Protein AF-A0A016QL43-F1 (afdb_monomer_lite)

Organism: NCBI:txid1476583

pLDDT: mean 84.39, std 13.97, range [38.41, 97.5]

Secondary structure (DSSP, 8-state):
-----S--TTSPPPEEE--TTSPPEEETT---SEEEE-TTSSEEEEE-SS-EEEEETTS-EEEE-------TT-EEEEEEEEEEEETTEEEEEEEEEEE-TT--SEEEEEEEEEEEETTTTEEEEEEEEE--TT----SSPPP---

Sequence (146 aa):
MRFCWEIGKYDGCQVYLARPSGAVLELKNSNVTKLLWTEDGKYLIGAGENTVRLWNLSGGSRAAVPQPFLETGQQSVSHIRRFWLRDRDLCVAMNSEIFGPNGGYAVEQLMTTTRYALPLLKPLESVTLPVQEGQEAPCHMPRTEL

InterPro domains:
  IPR015943 WD40/YVTN repeat-like-containing domain superfamily [G3DSA:2.130.10.10] (3-104)

Foldseek 3Di:
DDADDDDDDPDADWDWDDDPPDDIHTQPPRRFNDWDADPVRQWIWTDHFFKIKIAGPVNDMDIDGDDDDDDPQKDKDKGFPDWDDDPQKIKTKIKIFIAHNVGDHRPFIKIKIWIAHPPHRHTDDIFIDGDDPPDHGDNDDPPPDD

Radius of gyration: 16.82 Å; chains: 1; bounding box: 40×48×43 Å

Structure (mmCIF, N/CA/C/O backbone):
data_AF-A0A016QL43-F1
#
_entry.id   AF-A0A016QL43-F1
#
loop_
_atom_site.group_PDB
_atom_site.id
_atom_site.type_symbol
_atom_site.label_atom_id
_atom_site.label_alt_id
_atom_site.label_comp_id
_atom_site.label_asym_id
_atom_site.label_entity_id
_atom_site.label_seq_id
_atom_site.pdbx_PDB_ins_code
_atom_site.Cartn_x
_atom_site.Cartn_y
_atom_site.Cartn_z
_atom_site.occupancy
_atom_site.B_iso_or_equiv
_atom_site.auth_seq_id
_atom_site.auth_comp_id
_atom_site.auth_asym_id
_atom_site.auth_atom_id
_atom_site.pdbx_PDB_model_num
ATOM 1 N N . MET A 1 1 ? -14.854 17.763 6.463 1.00 40.28 1 MET A N 1
ATOM 2 C CA . MET A 1 1 ? -13.822 16.856 5.914 1.00 40.28 1 MET A CA 1
ATOM 3 C C . MET A 1 1 ? -13.252 17.513 4.673 1.00 40.28 1 MET A C 1
ATOM 5 O O . MET A 1 1 ? -14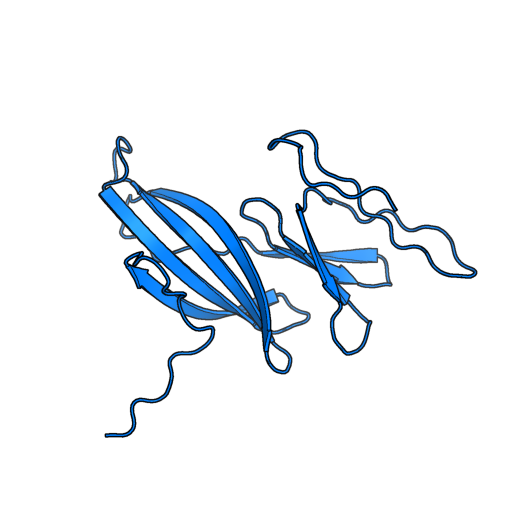.023 17.813 3.773 1.00 40.28 1 MET A O 1
ATOM 9 N N . ARG A 1 2 ? -11.956 17.837 4.667 1.00 38.41 2 ARG A N 1
ATOM 10 C CA . ARG A 1 2 ? -11.260 18.333 3.473 1.00 38.41 2 ARG A CA 1
ATOM 11 C C . ARG A 1 2 ? -10.689 17.114 2.764 1.00 38.41 2 ARG A C 1
ATOM 13 O O . ARG A 1 2 ? -10.079 16.276 3.422 1.00 38.41 2 ARG A O 1
ATOM 20 N N . PHE A 1 3 ? -10.941 16.998 1.473 1.00 44.53 3 PHE A N 1
ATOM 21 C CA . PHE A 1 3 ? -10.509 15.857 0.688 1.00 44.53 3 PHE A CA 1
ATOM 22 C C . PHE A 1 3 ? -9.387 16.272 -0.270 1.00 44.53 3 PHE A C 1
ATOM 24 O O . PHE A 1 3 ? -9.400 17.375 -0.810 1.00 44.53 3 PHE A O 1
ATOM 31 N N . CYS A 1 4 ? -8.392 15.400 -0.403 1.00 58.19 4 CYS A N 1
ATOM 32 C CA . CYS A 1 4 ? -7.029 15.725 -0.814 1.00 58.19 4 CYS A CA 1
ATOM 33 C C . CYS A 1 4 ? -6.660 15.170 -2.190 1.00 58.19 4 CYS A C 1
ATOM 35 O O . CYS A 1 4 ? -5.775 14.325 -2.301 1.00 58.19 4 CYS A O 1
ATOM 37 N N . TRP A 1 5 ? -7.355 15.600 -3.237 1.00 50.00 5 TRP A N 1
ATOM 38 C CA . TRP A 1 5 ? -7.147 15.059 -4.586 1.00 50.00 5 TRP A CA 1
ATOM 39 C C . TRP A 1 5 ? -6.216 15.886 -5.492 1.00 50.00 5 TRP A C 1
ATOM 41 O O . TRP A 1 5 ? -6.045 15.506 -6.643 1.00 50.00 5 TRP A O 1
ATOM 51 N N . GLU A 1 6 ? -5.570 16.958 -5.008 1.00 41.97 6 GLU A N 1
ATOM 52 C CA . GLU A 1 6 ? -4.796 17.873 -5.879 1.00 41.97 6 GLU A CA 1
ATOM 53 C C . GLU A 1 6 ? -3.434 18.353 -5.331 1.00 41.97 6 GLU A C 1
ATOM 55 O O . GLU A 1 6 ? -3.062 19.499 -5.569 1.00 41.97 6 GLU A O 1
ATOM 60 N N . ILE A 1 7 ? -2.655 17.550 -4.589 1.00 54.34 7 ILE A N 1
ATOM 61 C CA . ILE A 1 7 ? -1.366 18.065 -4.075 1.00 54.34 7 ILE A CA 1
ATOM 62 C C . ILE A 1 7 ? -0.180 17.121 -4.286 1.00 54.34 7 ILE A C 1
ATOM 64 O O . ILE A 1 7 ? -0.264 15.918 -4.048 1.00 54.34 7 ILE A O 1
ATOM 68 N N . GLY A 1 8 ? 0.913 17.689 -4.815 1.00 49.91 8 GLY A N 1
ATOM 69 C CA . GLY A 1 8 ? 2.143 16.992 -5.186 1.00 49.91 8 GLY A CA 1
ATOM 70 C C . GLY A 1 8 ? 2.993 16.560 -3.986 1.00 49.91 8 GLY A C 1
ATOM 71 O O . GLY A 1 8 ? 2.780 16.995 -2.860 1.00 49.91 8 GLY A O 1
ATOM 72 N N . LYS A 1 9 ? 4.001 15.723 -4.269 1.00 49.59 9 LYS A N 1
ATOM 73 C CA . LYS A 1 9 ? 4.911 14.967 -3.374 1.00 49.59 9 LYS A CA 1
ATOM 74 C C . LYS A 1 9 ? 5.319 15.598 -2.021 1.00 49.59 9 LYS A C 1
ATOM 76 O O . LYS A 1 9 ? 5.647 14.839 -1.108 1.00 49.59 9 LYS A O 1
ATOM 81 N N . TYR A 1 10 ? 5.319 16.927 -1.879 1.00 48.38 10 TYR A N 1
ATOM 82 C CA . TYR A 1 10 ? 5.791 17.657 -0.691 1.00 48.38 10 TYR A CA 1
ATOM 83 C C . TYR A 1 10 ? 4.700 18.359 0.135 1.00 48.38 10 TYR A C 1
ATOM 85 O O . TYR A 1 10 ? 4.997 18.784 1.247 1.00 48.38 10 TYR A O 1
ATOM 93 N N . ASP A 1 11 ? 3.451 18.392 -0.332 1.00 53.28 11 ASP A N 1
ATOM 94 C CA . ASP A 1 11 ? 2.300 18.884 0.432 1.00 53.28 11 ASP A CA 1
ATOM 95 C C . ASP A 1 11 ? 1.424 17.692 0.837 1.00 53.28 11 ASP A C 1
ATOM 97 O O . ASP A 1 11 ? 0.424 17.347 0.208 1.00 53.28 11 ASP A O 1
ATOM 101 N N . GLY A 1 12 ? 1.859 16.987 1.880 1.00 56.03 12 GLY A N 1
ATOM 102 C CA . GLY A 1 12 ? 1.130 15.839 2.409 1.00 56.03 12 GLY A CA 1
ATOM 103 C C . GLY A 1 12 ? -0.142 16.266 3.140 1.00 56.03 12 GLY A C 1
ATOM 104 O O . GLY A 1 12 ? -0.150 17.239 3.893 1.00 56.03 12 GLY A O 1
ATOM 105 N N . CYS A 1 13 ? -1.220 15.504 2.976 1.00 65.75 13 CYS A N 1
ATOM 106 C CA . CYS A 1 13 ? -2.429 15.744 3.748 1.00 65.75 13 CYS A CA 1
ATOM 107 C C . CYS A 1 13 ? -2.320 15.224 5.168 1.00 65.75 13 CYS A C 1
ATOM 109 O O . CYS A 1 13 ? -2.260 14.027 5.395 1.00 65.75 13 CYS A O 1
ATOM 111 N 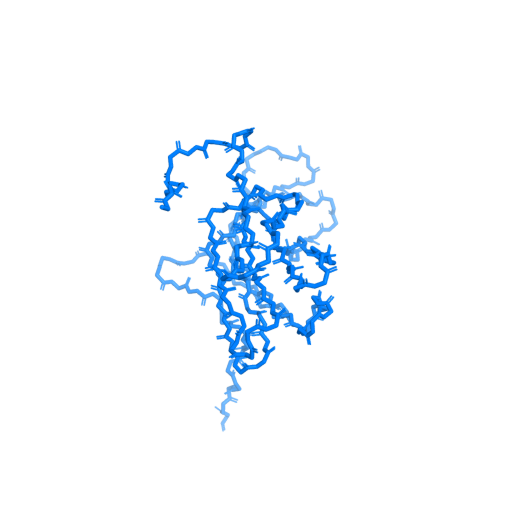N . GLN A 1 14 ? -2.373 16.118 6.148 1.00 76.12 14 GLN A N 1
ATOM 112 C CA . GLN A 1 14 ? -2.353 15.699 7.539 1.00 76.12 14 GLN A CA 1
ATOM 113 C C . GLN A 1 14 ? -3.625 14.912 7.888 1.00 76.12 14 GLN A C 1
ATOM 115 O O . GLN A 1 14 ? -4.746 15.399 7.722 1.00 76.12 14 GLN A O 1
ATOM 120 N N . VAL A 1 15 ? -3.451 13.691 8.398 1.00 81.12 15 VAL A N 1
ATOM 121 C CA . VAL A 1 15 ? -4.567 12.834 8.814 1.00 81.12 15 VAL A CA 1
ATOM 122 C C . VAL A 1 15 ? -4.729 12.925 10.323 1.00 81.12 15 VAL A C 1
ATOM 124 O O . VAL A 1 15 ? -3.768 12.808 11.085 1.00 81.12 15 VAL A O 1
ATOM 127 N N . TYR A 1 16 ? -5.975 13.100 10.749 1.00 84.50 16 TYR A N 1
ATOM 128 C CA . TYR A 1 16 ? -6.357 13.146 12.150 1.00 84.50 16 TYR A CA 1
ATOM 129 C C . TYR A 1 16 ? -7.423 12.095 12.439 1.00 84.50 16 TYR A C 1
ATOM 131 O O . TYR A 1 16 ? -8.375 11.929 11.677 1.00 84.50 16 TYR A O 1
ATOM 139 N N . LEU A 1 17 ? -7.284 11.415 13.572 1.00 83.56 17 LEU A N 1
ATOM 140 C CA . LEU A 1 17 ? -8.293 10.520 14.109 1.00 83.56 17 LEU A CA 1
ATOM 141 C C . LEU A 1 17 ? -9.151 11.286 15.120 1.00 83.56 17 LEU A C 1
ATOM 143 O O . LEU A 1 17 ? -8.696 11.604 16.219 1.00 83.56 17 LEU A O 1
ATOM 147 N N . ALA A 1 18 ? -10.400 11.564 14.751 1.00 83.81 18 ALA A N 1
ATOM 148 C CA . ALA A 1 18 ? -11.384 12.169 15.642 1.00 83.81 18 ALA A CA 1
ATOM 149 C C . ALA A 1 18 ? -12.184 11.086 16.379 1.00 83.81 18 ALA A C 1
ATOM 151 O O . ALA A 1 18 ? -12.630 10.111 15.773 1.00 83.81 18 ALA A O 1
ATOM 152 N N . ARG A 1 19 ? -12.392 11.269 17.687 1.00 79.19 19 ARG A N 1
ATOM 153 C CA . ARG A 1 19 ? -13.276 10.430 18.508 1.00 79.19 19 ARG A CA 1
ATOM 154 C C . ARG A 1 19 ? -14.429 11.276 19.038 1.00 79.19 19 ARG A C 1
ATOM 156 O O . ARG A 1 19 ? -14.158 12.403 19.441 1.00 79.19 19 ARG A O 1
ATOM 163 N N . PRO A 1 20 ? -15.666 10.748 19.120 1.00 79.62 20 PRO A N 1
ATOM 164 C CA . PRO A 1 20 ? -16.834 11.523 19.551 1.00 79.62 20 PRO A CA 1
ATOM 165 C C . PRO A 1 20 ? -16.666 12.273 20.885 1.00 79.62 20 PRO A C 1
ATOM 167 O O . PRO A 1 20 ? -17.228 13.347 21.051 1.00 79.62 20 PRO A O 1
ATOM 170 N N . SER A 1 21 ? -15.882 11.728 21.819 1.00 78.81 21 SER A N 1
ATOM 171 C CA . SER A 1 21 ? -15.650 12.288 23.161 1.00 78.81 21 SER A CA 1
ATOM 172 C C . SER A 1 21 ? -14.166 12.378 23.547 1.00 78.81 21 SER A C 1
ATOM 174 O O . SER A 1 21 ? -13.837 12.567 24.715 1.00 78.81 21 SER A O 1
ATOM 176 N N . GLY A 1 22 ? -13.255 12.195 22.586 1.00 76.81 22 GLY A N 1
ATOM 177 C CA . GLY A 1 22 ? -11.817 12.114 22.842 1.00 76.81 22 GLY A CA 1
ATOM 178 C C . GLY A 1 22 ? -11.024 13.229 22.174 1.00 76.81 22 GLY A C 1
ATOM 179 O O . GLY A 1 22 ? -11.524 13.941 21.307 1.00 76.81 22 GLY A O 1
ATOM 180 N N . ALA A 1 23 ? -9.750 13.337 22.548 1.00 80.44 23 ALA A N 1
ATOM 181 C CA . ALA A 1 23 ? -8.812 14.202 21.847 1.00 80.44 23 ALA A CA 1
ATOM 182 C C . ALA A 1 23 ? -8.673 13.776 20.377 1.00 80.44 23 ALA A C 1
ATOM 184 O O . ALA A 1 23 ? -8.655 12.582 20.057 1.00 80.44 23 ALA A O 1
ATOM 185 N N . VAL A 1 24 ? -8.548 14.767 19.494 1.00 83.75 24 VAL A N 1
ATOM 186 C CA . VAL A 1 24 ? -8.167 14.543 18.101 1.00 83.75 24 VAL A CA 1
ATOM 187 C C . VAL A 1 24 ? -6.708 14.106 18.087 1.00 83.75 24 VAL A C 1
ATOM 189 O O . VAL A 1 24 ? -5.831 14.836 18.544 1.00 83.75 24 VAL A O 1
ATOM 192 N N . LEU A 1 25 ? -6.454 12.902 17.583 1.00 83.25 25 LEU A N 1
ATOM 193 C CA . LEU A 1 25 ? -5.107 12.361 17.498 1.00 83.25 25 LEU A CA 1
ATOM 194 C C . LEU A 1 25 ? -4.521 12.649 16.121 1.00 83.25 25 LEU A C 1
ATOM 196 O O . LEU A 1 25 ? -5.061 12.225 15.100 1.00 83.25 25 LEU A O 1
ATOM 200 N N . GLU A 1 26 ? -3.382 13.323 16.102 1.00 82.94 26 GLU A N 1
ATOM 201 C CA . GLU A 1 26 ? -2.590 13.496 14.896 1.00 82.94 26 GLU A CA 1
ATOM 202 C C . GLU A 1 26 ? -1.926 12.170 14.492 1.00 82.94 26 GLU A C 1
ATOM 204 O O . GLU A 1 26 ? -1.164 11.575 15.261 1.00 82.94 26 GLU A O 1
ATOM 209 N N . LEU A 1 27 ? -2.195 11.699 13.273 1.00 84.06 27 LEU A N 1
ATOM 210 C CA . LEU A 1 27 ? -1.522 10.524 12.731 1.00 84.06 27 LEU A CA 1
ATOM 211 C C . LEU A 1 27 ? -0.222 10.955 12.057 1.00 84.06 27 LEU A C 1
ATOM 213 O O . LEU A 1 27 ? -0.238 11.595 11.009 1.00 84.06 27 LEU A O 1
ATOM 217 N N . LYS A 1 28 ? 0.920 10.585 12.641 1.00 81.25 28 LYS A N 1
ATOM 218 C CA . LYS A 1 28 ? 2.244 10.932 12.102 1.00 81.25 28 LYS A CA 1
ATOM 219 C C . LYS A 1 28 ? 2.469 10.343 10.701 1.00 81.25 28 LYS A C 1
ATOM 221 O O . LYS A 1 28 ? 1.980 9.252 10.393 1.00 81.25 28 LYS A O 1
ATOM 226 N N . ASN A 1 29 ? 3.299 11.025 9.904 1.00 76.12 29 ASN A N 1
ATOM 227 C CA . ASN A 1 29 ? 3.725 10.625 8.553 1.00 76.12 29 ASN A CA 1
ATOM 228 C C . ASN A 1 29 ? 2.573 10.475 7.545 1.00 76.12 29 ASN A C 1
ATOM 230 O O . ASN A 1 29 ? 2.580 9.577 6.704 1.00 76.12 29 ASN A O 1
ATOM 234 N N . SER A 1 30 ? 1.577 11.346 7.622 1.00 71.31 30 SER A N 1
ATOM 235 C CA . SER A 1 30 ? 0.303 11.234 6.910 1.00 71.31 30 SER A CA 1
ATOM 236 C C . SER A 1 30 ? 0.337 11.679 5.445 1.00 71.31 30 SER A C 1
ATOM 238 O O . SER A 1 30 ? -0.703 11.959 4.878 1.00 71.31 30 SER A O 1
ATOM 240 N N . ASN A 1 31 ? 1.489 11.663 4.771 1.00 79.88 31 ASN A N 1
ATOM 241 C CA . ASN A 1 31 ? 1.541 11.878 3.321 1.00 79.88 31 ASN A CA 1
ATOM 242 C C . ASN A 1 31 ? 0.914 10.681 2.570 1.00 79.88 31 ASN A C 1
ATOM 244 O O . ASN A 1 31 ? 1.615 9.780 2.109 1.00 79.88 31 ASN A O 1
ATOM 248 N N . VAL A 1 32 ? -0.419 10.633 2.557 1.00 85.31 32 VAL A N 1
ATOM 249 C CA . VAL A 1 32 ? -1.252 9.597 1.954 1.00 85.31 32 VAL A CA 1
ATOM 250 C C . VAL A 1 32 ? -2.369 10.236 1.142 1.00 85.31 32 VAL A C 1
ATOM 252 O O . VAL A 1 32 ? -2.941 11.251 1.531 1.00 85.31 32 VAL A O 1
ATOM 255 N N . THR A 1 33 ? -2.696 9.612 0.017 1.00 84.69 33 THR A N 1
ATOM 256 C CA . THR A 1 33 ? -3.756 10.052 -0.903 1.00 84.69 33 THR A CA 1
ATOM 257 C C . THR A 1 33 ? -4.981 9.142 -0.841 1.00 84.69 33 THR A C 1
ATOM 259 O O . THR A 1 33 ? -6.035 9.460 -1.386 1.00 84.69 33 THR A O 1
ATOM 262 N N . LYS A 1 34 ? -4.857 7.994 -0.166 1.00 86.38 34 LYS A N 1
ATOM 263 C CA . LYS A 1 34 ? -5.869 6.935 -0.094 1.00 86.38 34 LYS A CA 1
ATOM 264 C C . LYS A 1 34 ? -5.931 6.370 1.323 1.00 86.38 34 LYS A C 1
ATOM 266 O O . LYS A 1 34 ? -4.890 6.224 1.965 1.00 86.38 34 LYS A O 1
ATOM 271 N N . LEU A 1 35 ? -7.134 6.030 1.793 1.00 91.19 35 LEU A N 1
ATOM 272 C CA . LEU A 1 35 ? -7.404 5.525 3.146 1.00 91.19 35 LEU A CA 1
ATOM 273 C C . LEU A 1 35 ? -8.415 4.364 3.131 1.00 91.19 35 LEU A C 1
ATOM 275 O O . LEU A 1 35 ? -9.330 4.361 2.312 1.00 91.19 35 LEU A O 1
ATOM 279 N N . LEU A 1 36 ? -8.275 3.414 4.063 1.00 92.69 36 LEU A N 1
ATOM 280 C CA . LEU A 1 36 ? -9.212 2.304 4.294 1.00 92.69 36 LEU A CA 1
ATOM 281 C C . LEU A 1 36 ? -9.211 1.897 5.768 1.00 92.69 36 LEU A C 1
ATOM 283 O O . LEU A 1 36 ? -8.152 1.779 6.380 1.00 92.69 36 LEU A O 1
ATOM 287 N N . TRP A 1 37 ? -10.382 1.617 6.327 1.00 93.00 37 TRP A N 1
ATOM 288 C CA . TRP A 1 37 ? -10.490 0.998 7.646 1.00 93.00 37 TRP A CA 1
ATOM 289 C C . TRP A 1 37 ? -10.422 -0.524 7.548 1.00 93.00 37 TRP A C 1
ATOM 291 O O . TRP A 1 37 ? -10.972 -1.121 6.627 1.00 93.00 37 TRP A O 1
ATOM 301 N N . THR A 1 38 ? -9.772 -1.147 8.527 1.00 93.31 38 THR A N 1
ATOM 302 C CA . THR A 1 38 ? -9.945 -2.584 8.794 1.00 93.31 38 THR A CA 1
ATOM 303 C C . THR A 1 38 ? -11.375 -2.874 9.244 1.00 93.31 38 THR A C 1
ATOM 305 O O . THR A 1 38 ? -11.991 -2.037 9.902 1.00 93.31 38 THR A O 1
ATOM 308 N N . GLU A 1 39 ? -11.905 -4.053 8.904 1.00 91.06 39 GLU A N 1
ATOM 309 C CA . GLU A 1 39 ? -13.290 -4.430 9.237 1.00 91.06 39 GLU A CA 1
ATOM 310 C C . GLU A 1 39 ? -13.567 -4.410 10.746 1.00 91.06 39 GLU A C 1
ATOM 312 O O . GLU A 1 39 ? -14.662 -4.057 11.174 1.00 91.06 39 GLU A O 1
ATOM 317 N N . ASP A 1 40 ? -12.563 -4.735 11.567 1.00 90.81 40 ASP A N 1
ATOM 318 C CA . ASP A 1 40 ? -12.672 -4.695 13.027 1.00 90.81 40 ASP A CA 1
ATOM 319 C C . ASP A 1 40 ? -12.554 -3.277 13.621 1.00 90.81 40 ASP A C 1
ATOM 321 O O . ASP A 1 40 ? -12.655 -3.104 14.838 1.00 90.81 40 ASP A O 1
ATOM 325 N N . GLY A 1 41 ? -12.319 -2.262 12.782 1.00 89.25 41 GLY A N 1
ATOM 326 C CA . GLY A 1 41 ? -12.203 -0.856 13.162 1.00 89.25 41 GLY A CA 1
ATOM 327 C C . GLY A 1 41 ? -10.965 -0.513 13.994 1.00 89.25 41 GLY A C 1
ATOM 328 O O . GLY A 1 41 ? -10.838 0.622 14.458 1.00 89.25 41 GLY A O 1
ATOM 329 N N . LYS A 1 42 ? -10.034 -1.452 14.212 1.00 89.25 42 LYS A N 1
ATOM 330 C CA . LYS A 1 42 ? -8.876 -1.227 15.097 1.00 89.25 42 LYS A CA 1
ATOM 331 C C . LYS A 1 42 ? -7.738 -0.484 14.416 1.00 89.25 42 LYS A C 1
ATOM 333 O O . LYS A 1 42 ? -6.903 0.119 15.101 1.00 89.25 42 LYS A O 1
ATOM 338 N N . TYR A 1 43 ? -7.697 -0.531 13.088 1.00 92.38 43 TYR A N 1
ATOM 339 C CA . TYR A 1 43 ? -6.631 0.069 12.302 1.00 92.38 43 TYR A CA 1
ATOM 340 C C . TYR A 1 43 ? -7.149 0.860 11.107 1.00 92.38 43 TYR A C 1
ATOM 342 O O . TYR A 1 43 ? -8.039 0.405 10.382 1.00 92.38 43 TYR A O 1
ATOM 350 N N . LEU A 1 44 ? -6.503 2.001 10.871 1.00 93.12 44 LEU A N 1
ATOM 351 C CA . LEU A 1 44 ? -6.606 2.766 9.637 1.00 93.12 44 LEU A CA 1
ATOM 352 C C . LEU A 1 44 ? -5.391 2.452 8.764 1.00 93.12 44 LEU A C 1
ATOM 354 O O . LEU A 1 44 ? -4.251 2.516 9.225 1.00 93.12 44 LEU A O 1
ATOM 358 N N . ILE A 1 45 ? -5.637 2.136 7.503 1.00 94.50 45 ILE A N 1
ATOM 359 C CA . ILE A 1 45 ? -4.623 1.924 6.476 1.00 94.50 45 ILE A CA 1
ATOM 360 C C . ILE A 1 45 ? -4.602 3.157 5.583 1.00 94.50 45 ILE A C 1
ATOM 362 O O . ILE A 1 45 ? -5.656 3.675 5.218 1.00 94.50 45 ILE A O 1
ATOM 366 N N . GLY A 1 46 ? -3.414 3.611 5.203 1.00 92.25 46 GLY A N 1
ATOM 367 C CA . GLY A 1 46 ? -3.257 4.641 4.186 1.00 92.25 46 GLY A CA 1
ATOM 368 C C . GLY A 1 46 ? -2.102 4.357 3.252 1.00 92.25 46 GLY A C 1
ATOM 369 O O . GLY A 1 46 ? -1.129 3.723 3.651 1.00 92.25 46 GLY A O 1
ATOM 370 N N . ALA A 1 47 ? -2.190 4.851 2.022 1.00 90.94 47 ALA A N 1
ATOM 371 C CA . ALA A 1 47 ? -1.082 4.802 1.077 1.00 90.94 47 ALA A CA 1
ATOM 372 C C . ALA A 1 47 ? -0.824 6.173 0.459 1.00 90.94 47 ALA A C 1
ATOM 374 O O . ALA A 1 47 ? -1.761 6.883 0.086 1.00 90.94 47 ALA A O 1
ATOM 375 N N . GLY A 1 48 ? 0.456 6.529 0.386 1.00 87.69 48 GLY A N 1
ATOM 376 C CA . GLY A 1 48 ? 0.957 7.639 -0.421 1.00 87.69 48 GLY A CA 1
ATOM 377 C C . GLY A 1 48 ? 1.510 7.131 -1.747 1.00 87.69 48 GLY A C 1
ATOM 378 O O . GLY A 1 48 ? 1.107 6.070 -2.216 1.00 87.69 48 GLY A O 1
ATOM 379 N N . GLU A 1 49 ? 2.476 7.862 -2.304 1.00 86.69 49 GLU A N 1
ATOM 380 C CA . GLU A 1 49 ? 3.117 7.519 -3.580 1.00 86.69 49 GLU A CA 1
ATOM 381 C C . GLU A 1 49 ? 3.643 6.081 -3.616 1.00 86.69 49 GLU A C 1
ATOM 383 O O . GLU A 1 49 ? 3.246 5.310 -4.474 1.00 86.69 49 GLU A O 1
ATOM 388 N N . ASN A 1 50 ? 4.487 5.680 -2.665 1.00 90.75 50 ASN A N 1
ATOM 389 C CA . ASN A 1 50 ? 5.123 4.354 -2.668 1.00 90.75 50 ASN A CA 1
ATOM 390 C C . ASN A 1 50 ? 5.122 3.666 -1.296 1.00 90.75 50 ASN A C 1
ATOM 392 O O . ASN A 1 50 ? 5.724 2.613 -1.116 1.00 90.75 50 ASN A O 1
ATOM 396 N N . THR A 1 51 ? 4.492 4.287 -0.301 1.00 92.19 51 THR A N 1
ATOM 397 C CA . THR A 1 51 ? 4.518 3.816 1.083 1.00 92.19 51 THR A CA 1
ATOM 398 C C . THR A 1 51 ? 3.105 3.528 1.551 1.00 92.19 51 THR A C 1
ATOM 400 O O . THR A 1 51 ? 2.237 4.400 1.476 1.00 92.19 51 THR A O 1
ATOM 403 N N . VAL A 1 52 ? 2.897 2.330 2.097 1.00 94.75 52 VAL A N 1
ATOM 404 C CA . VAL A 1 52 ? 1.685 1.974 2.834 1.00 94.75 52 VAL A CA 1
ATOM 405 C C . VAL A 1 52 ? 1.932 2.106 4.332 1.00 94.75 52 VAL A C 1
ATOM 407 O O . VAL A 1 52 ? 3.026 1.834 4.833 1.00 94.75 52 VAL A O 1
ATOM 410 N N . ARG A 1 53 ? 0.918 2.557 5.062 1.00 93.62 53 ARG A N 1
ATOM 411 C CA . ARG A 1 53 ? 0.954 2.814 6.499 1.00 93.62 53 ARG A CA 1
ATOM 412 C C . ARG A 1 53 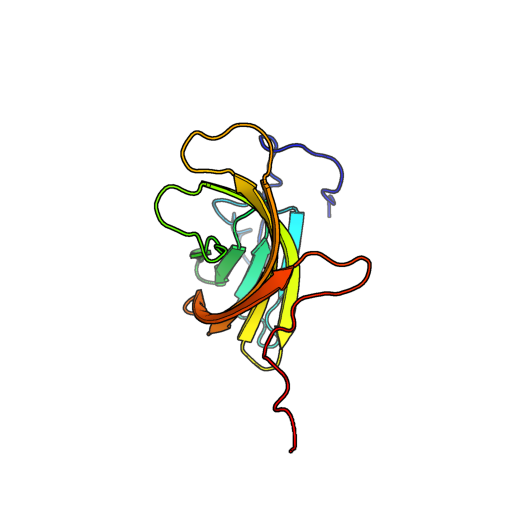? -0.243 2.181 7.178 1.00 93.62 53 ARG A C 1
ATOM 414 O O . ARG A 1 53 ? -1.335 2.146 6.622 1.00 93.62 53 ARG A O 1
ATOM 421 N N . LEU A 1 54 ? -0.019 1.718 8.399 1.00 94.62 54 LEU A N 1
ATOM 422 C CA . LEU A 1 54 ? -1.039 1.191 9.292 1.00 94.62 54 LEU A CA 1
ATOM 423 C C . LEU A 1 54 ? -0.958 1.960 10.606 1.00 94.62 54 LEU A C 1
ATOM 425 O O . LEU A 1 54 ? 0.062 1.887 11.291 1.00 94.62 54 LEU A O 1
ATOM 429 N N . TRP A 1 55 ? -2.020 2.669 10.968 1.00 92.44 55 TRP A N 1
ATOM 430 C CA . TRP A 1 55 ? -2.148 3.350 12.254 1.00 92.44 55 TRP A CA 1
ATOM 431 C C . TRP A 1 55 ? -3.110 2.585 13.154 1.00 92.44 55 TRP A C 1
ATOM 433 O O . TRP A 1 55 ? -4.164 2.140 12.704 1.00 92.44 55 TRP A O 1
ATOM 443 N N . ASN A 1 56 ? -2.759 2.445 14.431 1.00 86.69 56 ASN A N 1
ATOM 444 C CA . ASN A 1 56 ? -3.655 1.911 15.451 1.00 86.69 56 ASN A CA 1
ATOM 445 C C . ASN A 1 56 ? -4.261 3.041 16.296 1.00 86.69 56 ASN A C 1
ATOM 447 O O . ASN A 1 56 ? -3.717 4.143 16.390 1.00 86.69 56 ASN A O 1
ATOM 451 N N . LEU A 1 57 ? -5.377 2.745 16.960 1.00 73.31 57 LEU A N 1
ATOM 452 C CA . LEU A 1 57 ? -6.066 3.703 17.829 1.00 73.31 57 LEU A CA 1
ATOM 453 C C . LEU A 1 57 ? -5.228 4.117 19.060 1.00 73.31 57 LEU A C 1
ATOM 455 O O . LEU A 1 57 ? -5.471 5.162 19.653 1.00 73.31 57 LEU A O 1
ATOM 459 N N . SER A 1 58 ? -4.209 3.360 19.448 1.00 74.94 58 SER A N 1
ATOM 460 C CA . SER A 1 58 ? -3.329 3.708 20.573 1.00 74.94 58 SER A CA 1
ATOM 461 C C . SER A 1 58 ? -2.164 4.636 20.180 1.00 74.94 58 SER A C 1
ATOM 463 O O . SER A 1 58 ? -1.288 4.881 21.003 1.00 74.94 58 SER A O 1
ATOM 465 N N . GLY A 1 59 ? -2.131 5.146 18.940 1.00 72.44 59 GLY A N 1
ATOM 466 C CA . GLY A 1 59 ? -1.100 6.070 18.444 1.00 72.44 59 GLY A CA 1
ATOM 467 C C . GLY A 1 59 ? 0.153 5.407 17.869 1.00 72.44 59 GLY A C 1
ATOM 468 O O . GLY A 1 59 ? 1.086 6.093 17.454 1.00 72.44 59 GLY A O 1
ATOM 469 N N . GLY A 1 60 ? 0.179 4.077 17.797 1.00 84.56 60 GLY A N 1
ATOM 470 C CA . GLY A 1 60 ? 1.215 3.337 17.086 1.00 84.56 60 GLY A CA 1
ATOM 471 C C . GLY A 1 60 ? 1.015 3.400 15.573 1.00 84.56 60 GLY A C 1
ATOM 472 O O . GLY A 1 60 ? -0.115 3.420 15.082 1.00 84.56 60 GLY A O 1
ATOM 473 N N . SER A 1 61 ? 2.119 3.377 14.828 1.00 90.62 61 SER A N 1
ATOM 474 C CA . SER A 1 61 ? 2.088 3.251 13.371 1.00 90.62 61 SER A CA 1
ATOM 475 C C . SER A 1 61 ? 3.135 2.265 12.871 1.00 90.62 61 SER A C 1
ATOM 477 O O . SER A 1 61 ? 4.164 2.050 13.513 1.00 90.62 61 SER A O 1
ATOM 479 N N . ARG A 1 62 ? 2.857 1.652 11.726 1.00 94.12 62 ARG A N 1
ATOM 480 C CA . ARG A 1 62 ? 3.784 0.812 10.965 1.00 94.12 62 ARG A CA 1
ATOM 481 C C . ARG A 1 62 ? 3.761 1.258 9.515 1.00 94.12 62 ARG A C 1
ATOM 483 O O . ARG A 1 62 ? 2.770 1.828 9.061 1.00 94.12 62 ARG A O 1
ATOM 490 N N . ALA A 1 63 ? 4.841 0.994 8.795 1.00 94.50 63 ALA A N 1
ATOM 491 C CA . ALA A 1 63 ? 4.932 1.307 7.382 1.00 94.50 63 ALA A CA 1
ATOM 492 C C . ALA A 1 63 ? 5.638 0.188 6.627 1.00 94.50 63 ALA A C 1
ATOM 494 O O . ALA A 1 63 ? 6.508 -0.481 7.183 1.00 94.50 63 ALA A O 1
ATOM 495 N N . ALA A 1 64 ? 5.271 0.032 5.364 1.00 95.06 64 ALA A N 1
ATOM 496 C CA . ALA A 1 64 ? 5.970 -0.813 4.417 1.00 95.06 64 ALA A CA 1
ATOM 497 C C . ALA A 1 64 ? 6.128 -0.059 3.095 1.00 95.06 64 ALA A C 1
ATOM 499 O O . ALA A 1 64 ? 5.263 0.730 2.707 1.00 95.06 64 ALA A O 1
ATOM 500 N N . VAL A 1 65 ? 7.244 -0.311 2.420 1.00 94.25 65 VAL A N 1
ATOM 501 C CA . VAL A 1 65 ? 7.473 0.102 1.036 1.00 94.25 65 VAL A CA 1
ATOM 502 C C . VAL A 1 65 ? 7.425 -1.182 0.218 1.00 94.25 65 VAL A C 1
ATOM 504 O O . VAL A 1 65 ? 8.354 -1.986 0.326 1.00 94.25 65 VAL A O 1
ATOM 507 N N . PRO A 1 66 ? 6.327 -1.440 -0.508 1.00 92.31 66 PRO A N 1
ATOM 508 C CA . PRO A 1 66 ? 6.277 -2.532 -1.464 1.00 92.31 66 PRO A CA 1
ATOM 509 C C . PRO A 1 66 ? 7.399 -2.355 -2.496 1.00 92.31 66 PRO A C 1
ATOM 511 O O . PRO A 1 66 ? 7.690 -1.229 -2.902 1.00 92.31 66 PRO A O 1
ATOM 514 N N . GLN A 1 67 ? 8.046 -3.451 -2.890 1.00 90.62 67 GLN A N 1
ATOM 515 C CA . GLN A 1 67 ? 9.097 -3.429 -3.907 1.00 90.62 67 GLN A CA 1
ATOM 516 C C . GLN A 1 67 ? 8.846 -4.506 -4.966 1.00 90.62 67 GLN A C 1
ATOM 518 O O . GLN A 1 67 ? 8.400 -5.604 -4.608 1.00 90.62 67 GLN A O 1
ATOM 523 N N . PRO A 1 68 ? 9.137 -4.218 -6.246 1.00 90.00 68 PRO A N 1
ATOM 524 C CA . PRO A 1 68 ? 9.228 -5.250 -7.267 1.00 90.00 68 PRO A CA 1
ATOM 525 C C . PRO A 1 68 ? 10.455 -6.136 -7.013 1.00 90.00 68 PRO A C 1
ATOM 527 O O . PRO A 1 68 ? 11.369 -5.780 -6.266 1.00 90.00 68 PRO A O 1
ATOM 530 N N . PHE A 1 69 ? 10.489 -7.294 -7.667 1.00 88.25 69 PHE A N 1
ATOM 531 C CA . PHE A 1 69 ? 11.734 -8.042 -7.794 1.00 88.25 69 PHE A CA 1
ATOM 532 C C . PHE A 1 69 ? 12.662 -7.292 -8.755 1.00 88.25 69 PHE A C 1
ATOM 534 O O . PHE A 1 69 ? 12.213 -6.850 -9.810 1.00 88.25 69 PHE A O 1
ATOM 541 N N . LEU A 1 70 ? 13.930 -7.148 -8.378 1.00 90.25 70 LEU A N 1
ATOM 542 C CA . LEU A 1 70 ? 14.957 -6.485 -9.176 1.00 90.25 70 LEU A CA 1
ATOM 543 C C . LEU A 1 70 ? 16.149 -7.422 -9.328 1.00 90.25 70 LEU A C 1
ATOM 545 O O . LEU A 1 70 ? 16.576 -8.056 -8.360 1.00 90.25 70 LEU A O 1
ATOM 549 N N . GLU A 1 71 ? 16.710 -7.470 -10.529 1.00 90.75 71 GLU A N 1
ATOM 550 C CA . GLU A 1 71 ? 18.006 -8.091 -10.763 1.00 90.75 71 GLU A CA 1
ATOM 551 C C . GLU A 1 71 ? 19.141 -7.226 -10.197 1.00 90.75 71 GLU A C 1
ATOM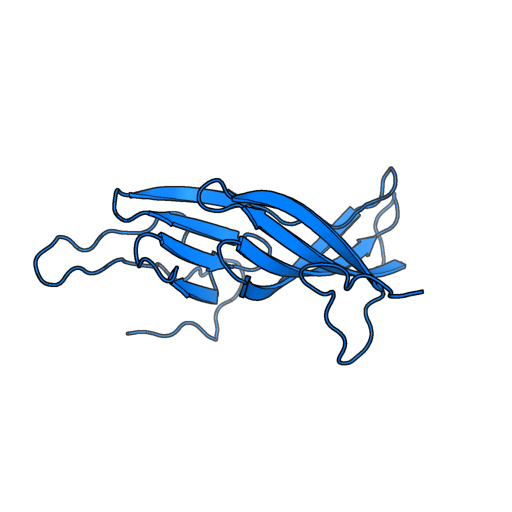 553 O O . GLU A 1 71 ? 18.986 -6.037 -9.899 1.00 90.75 71 GLU A O 1
ATOM 558 N N . THR A 1 72 ? 20.324 -7.822 -10.058 1.00 92.12 72 THR A N 1
ATOM 559 C CA . THR A 1 72 ? 21.496 -7.145 -9.499 1.00 92.12 72 THR A CA 1
ATOM 560 C C . THR A 1 72 ? 21.825 -5.865 -10.268 1.00 92.12 72 THR A C 1
ATOM 562 O O . THR A 1 72 ? 22.125 -5.887 -11.459 1.00 92.12 72 THR A O 1
ATOM 565 N N . GLY A 1 73 ? 21.820 -4.744 -9.548 1.00 90.44 73 GLY A N 1
ATOM 566 C CA . GLY A 1 73 ? 22.141 -3.421 -10.077 1.00 90.44 73 GLY A CA 1
ATOM 567 C C . GLY A 1 73 ? 20.934 -2.646 -10.601 1.00 90.44 73 GLY A C 1
ATOM 568 O O . GLY A 1 73 ? 21.020 -1.425 -10.673 1.00 90.44 73 GLY A O 1
ATOM 569 N N . GLN A 1 74 ? 19.808 -3.299 -10.903 1.00 93.88 74 GLN A N 1
ATOM 570 C CA . GLN A 1 74 ? 18.610 -2.598 -11.361 1.00 93.88 74 GLN A CA 1
ATOM 571 C C . GLN A 1 74 ? 18.055 -1.653 -10.291 1.00 93.88 74 GLN A C 1
ATOM 573 O O . GLN A 1 74 ? 18.200 -1.858 -9.083 1.00 93.88 74 GLN A O 1
ATOM 578 N N . GLN A 1 75 ? 17.385 -0.607 -10.761 1.00 92.81 75 GLN A N 1
ATOM 579 C CA . GLN A 1 75 ? 16.705 0.377 -9.925 1.00 92.81 75 GLN A CA 1
ATOM 580 C C . GLN A 1 75 ? 15.230 0.423 -10.305 1.00 92.81 75 GLN A C 1
ATOM 582 O O . GLN A 1 75 ? 14.859 0.039 -11.412 1.00 92.81 75 GLN A O 1
ATOM 587 N N . SER A 1 76 ? 14.380 0.918 -9.406 1.00 93.69 76 SER A N 1
ATOM 588 C CA . SER A 1 76 ? 12.982 1.160 -9.750 1.00 93.69 76 SER A CA 1
ATOM 589 C C . SER A 1 76 ? 12.429 2.442 -9.161 1.00 93.69 76 SER A C 1
ATOM 591 O O . SER A 1 76 ? 12.812 2.875 -8.071 1.00 93.69 76 SER A O 1
ATOM 593 N N . VAL A 1 77 ? 11.469 3.012 -9.881 1.00 93.12 77 VAL A N 1
ATOM 594 C CA . VAL A 1 77 ? 10.546 4.020 -9.365 1.00 93.12 77 VAL A CA 1
ATOM 595 C C . VAL A 1 77 ? 9.168 3.379 -9.333 1.00 93.12 77 VAL A C 1
ATOM 597 O O . VAL A 1 77 ? 8.716 2.837 -10.335 1.00 93.12 77 VAL A O 1
ATOM 600 N N . SER A 1 78 ? 8.525 3.378 -8.165 1.00 93.00 78 SER A N 1
ATOM 601 C CA . SER A 1 78 ? 7.266 2.660 -7.945 1.00 93.00 78 SER A CA 1
ATOM 602 C C . SER A 1 78 ? 6.174 3.580 -7.421 1.00 93.00 78 SER A C 1
ATOM 604 O O . SER A 1 78 ? 6.437 4.425 -6.564 1.00 93.00 78 SER A O 1
ATOM 606 N N . HIS A 1 79 ? 4.948 3.358 -7.891 1.00 91.31 79 HIS A N 1
ATOM 607 C CA . HIS A 1 79 ? 3.753 4.095 -7.496 1.00 91.31 79 HIS A CA 1
ATOM 608 C C . HIS A 1 79 ? 2.628 3.131 -7.112 1.00 91.31 79 HIS A C 1
ATOM 610 O O . HIS A 1 79 ? 2.232 2.269 -7.900 1.00 91.31 79 HIS A O 1
ATOM 616 N N . ILE A 1 80 ? 2.073 3.287 -5.910 1.00 91.88 80 ILE A N 1
ATOM 617 C CA . ILE A 1 80 ? 0.939 2.505 -5.420 1.00 91.88 80 ILE A CA 1
ATOM 618 C C . ILE A 1 80 ? -0.308 2.902 -6.210 1.00 91.88 80 ILE A C 1
ATOM 620 O O . ILE A 1 80 ? -0.871 3.991 -6.069 1.00 91.88 80 ILE A O 1
ATOM 624 N N . ARG A 1 81 ? -0.795 1.963 -7.019 1.00 89.44 81 ARG A N 1
ATOM 625 C CA . ARG A 1 81 ? -2.023 2.123 -7.794 1.00 89.44 81 ARG A CA 1
ATOM 626 C C . ARG A 1 81 ? -3.251 1.875 -6.950 1.00 89.44 81 ARG A C 1
ATOM 628 O O . ARG A 1 81 ? -4.209 2.642 -7.036 1.00 89.44 81 ARG A O 1
ATOM 635 N N . ARG A 1 82 ? -3.231 0.853 -6.103 1.00 90.19 82 ARG A N 1
ATOM 636 C CA . ARG A 1 82 ? -4.409 0.437 -5.345 1.00 90.19 82 ARG A CA 1
ATOM 637 C C . ARG A 1 82 ? -3.996 -0.307 -4.090 1.00 90.19 82 ARG A C 1
ATOM 639 O O . ARG A 1 82 ? -2.982 -0.994 -4.072 1.00 90.19 82 ARG A O 1
ATOM 646 N N . PHE A 1 83 ? -4.822 -0.217 -3.060 1.00 94.12 83 PHE A N 1
ATOM 647 C CA . PHE A 1 83 ? -4.800 -1.189 -1.981 1.00 94.12 83 PHE A CA 1
ATOM 648 C C . PHE A 1 83 ? -6.222 -1.539 -1.561 1.00 94.12 83 PHE A C 1
ATOM 650 O O . PHE A 1 83 ? -7.146 -0.742 -1.737 1.00 94.12 83 PHE A O 1
ATOM 657 N N . TRP A 1 84 ? -6.399 -2.753 -1.059 1.00 94.88 84 TRP A N 1
ATOM 658 C CA . TRP A 1 84 ? -7.684 -3.266 -0.601 1.00 94.88 84 TRP A CA 1
ATOM 659 C C . TRP A 1 84 ? -7.471 -4.365 0.433 1.00 94.88 84 TRP A C 1
ATOM 661 O O . TRP A 1 84 ? -6.392 -4.955 0.523 1.00 94.88 84 TRP A O 1
ATOM 671 N N . LEU A 1 85 ? -8.509 -4.630 1.217 1.00 94.44 85 LEU A N 1
ATOM 672 C CA . LEU A 1 85 ? -8.536 -5.775 2.114 1.00 94.44 85 LEU A CA 1
ATOM 673 C C . LEU A 1 85 ? -9.091 -6.986 1.373 1.00 94.44 85 LEU A C 1
ATOM 675 O O . LEU A 1 85 ? -10.043 -6.875 0.599 1.00 94.44 85 LEU A O 1
ATOM 679 N N . ARG A 1 86 ? -8.485 -8.140 1.628 1.00 90.44 86 ARG A N 1
ATOM 680 C CA . ARG A 1 86 ? -9.004 -9.447 1.237 1.00 90.44 86 ARG A CA 1
ATOM 681 C C . ARG A 1 86 ? -8.899 -10.345 2.457 1.00 90.44 86 ARG A C 1
ATOM 683 O O . ARG A 1 86 ? -7.798 -10.582 2.951 1.00 90.44 86 ARG A O 1
ATOM 690 N N . ASP A 1 87 ? -10.041 -10.803 2.952 1.00 87.00 87 ASP A N 1
ATOM 691 C CA . ASP A 1 87 ? -10.140 -11.509 4.227 1.00 87.00 87 ASP A CA 1
ATOM 692 C C . ASP A 1 87 ? -9.545 -10.663 5.374 1.00 87.00 87 ASP A C 1
ATOM 694 O O . ASP A 1 87 ? -10.102 -9.631 5.739 1.00 87.00 87 ASP A O 1
ATOM 698 N N . ARG A 1 88 ? -8.390 -11.056 5.929 1.00 89.56 88 ARG A N 1
ATOM 699 C CA . ARG A 1 88 ? -7.673 -10.306 6.983 1.00 89.56 88 ARG A CA 1
ATOM 700 C C . ARG A 1 88 ? -6.338 -9.716 6.529 1.00 89.56 88 ARG A C 1
ATOM 702 O O . ARG A 1 88 ? -5.621 -9.130 7.344 1.00 89.56 88 ARG A O 1
ATOM 709 N N . ASP A 1 89 ? -6.019 -9.856 5.249 1.00 95.12 89 ASP A N 1
ATOM 710 C CA . ASP A 1 89 ? -4.764 -9.401 4.671 1.00 95.12 89 ASP A CA 1
ATOM 711 C C . ASP A 1 89 ? -4.960 -8.097 3.895 1.00 95.12 89 ASP A C 1
ATOM 713 O O . ASP A 1 89 ? -6.034 -7.792 3.369 1.00 95.12 89 ASP A O 1
ATOM 717 N N . LEU A 1 90 ? -3.878 -7.329 3.797 1.00 96.94 90 LEU A N 1
ATOM 718 C CA . LEU A 1 90 ? -3.808 -6.123 2.985 1.00 96.94 90 LEU A CA 1
ATOM 719 C C . LEU A 1 90 ? -3.095 -6.423 1.669 1.00 96.94 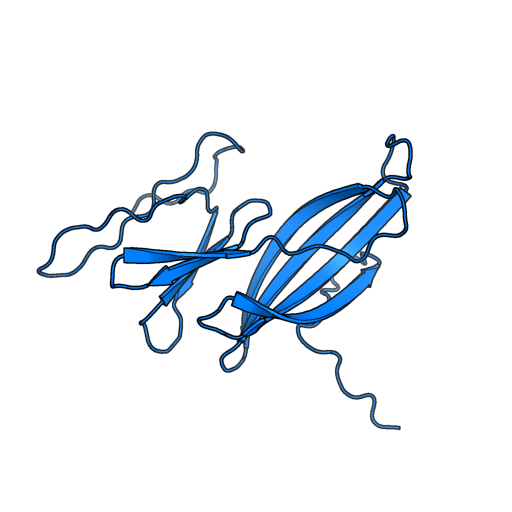90 LEU A C 1
ATOM 721 O O . LEU A 1 90 ? -1.929 -6.803 1.663 1.00 96.94 90 LEU A O 1
ATOM 725 N N . CYS A 1 91 ? -3.777 -6.190 0.559 1.00 96.56 91 CYS A N 1
ATOM 726 C CA . CYS A 1 91 ? -3.223 -6.281 -0.783 1.00 96.56 91 CYS A CA 1
ATOM 727 C C . CYS A 1 91 ? -2.807 -4.887 -1.250 1.00 96.56 91 CYS A C 1
ATOM 729 O O . CYS A 1 91 ? -3.616 -3.960 -1.181 1.00 96.56 91 CYS A O 1
ATOM 731 N N . VAL A 1 92 ? -1.574 -4.726 -1.730 1.00 96.56 92 VAL A N 1
ATOM 732 C CA . VAL A 1 92 ? -1.062 -3.448 -2.247 1.00 96.56 92 VAL A CA 1
ATOM 733 C C . VAL A 1 92 ? -0.502 -3.658 -3.643 1.00 96.56 92 VAL A C 1
ATOM 735 O O . VAL A 1 92 ? 0.530 -4.304 -3.795 1.00 96.56 92 VAL A O 1
ATOM 738 N N . ALA A 1 93 ? -1.186 -3.104 -4.640 1.00 94.06 93 ALA A N 1
ATOM 739 C CA . ALA A 1 93 ? -0.772 -3.119 -6.035 1.00 94.06 93 ALA A CA 1
ATOM 740 C C . ALA A 1 93 ? -0.001 -1.841 -6.377 1.00 94.06 93 ALA A C 1
ATOM 742 O O . ALA A 1 93 ? -0.468 -0.725 -6.112 1.00 94.06 93 ALA A O 1
ATOM 743 N N . MET A 1 94 ? 1.158 -2.004 -7.004 1.00 92.62 94 MET A N 1
ATOM 744 C CA . MET A 1 94 ? 2.008 -0.921 -7.482 1.00 92.62 94 MET A CA 1
ATOM 745 C C . MET A 1 94 ? 2.389 -1.130 -8.944 1.00 92.62 94 MET A C 1
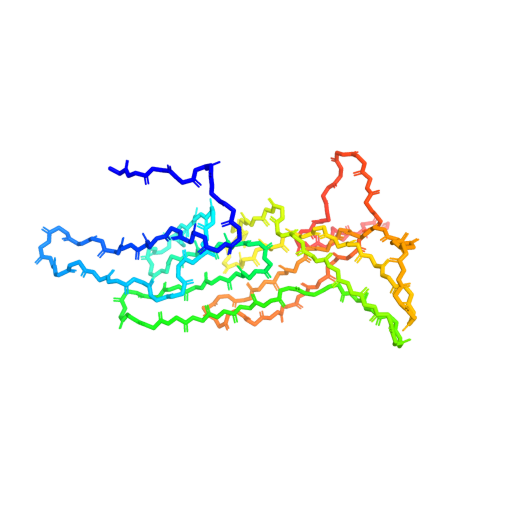ATOM 747 O O . MET A 1 94 ? 2.535 -2.266 -9.388 1.00 92.62 94 MET A O 1
ATOM 751 N N . ASN A 1 95 ? 2.604 -0.023 -9.648 1.00 93.19 95 ASN A N 1
ATOM 752 C CA . ASN A 1 95 ? 3.308 -0.027 -10.923 1.00 93.19 95 ASN A CA 1
ATOM 753 C C . ASN A 1 95 ? 4.738 0.438 -10.678 1.00 93.19 95 ASN A C 1
ATOM 755 O O . ASN A 1 95 ? 4.947 1.401 -9.937 1.00 93.19 95 ASN A O 1
ATOM 759 N N . SER A 1 96 ? 5.692 -0.215 -11.321 1.00 93.69 96 SER A N 1
ATOM 760 C CA . SER A 1 96 ? 7.114 0.048 -11.185 1.00 93.69 96 SER A CA 1
ATOM 761 C C . SER A 1 96 ? 7.735 0.235 -12.559 1.00 93.69 96 SER A C 1
ATOM 763 O O . SER A 1 96 ? 7.574 -0.606 -13.438 1.00 93.69 96 SER A O 1
ATOM 765 N N . GLU A 1 97 ? 8.469 1.323 -12.731 1.00 94.81 97 GLU A N 1
ATOM 766 C CA . GLU A 1 97 ? 9.384 1.511 -13.851 1.00 94.81 97 GLU A CA 1
ATOM 767 C C . GLU A 1 97 ? 10.746 0.975 -13.435 1.00 94.81 97 GLU A C 1
ATOM 769 O O . GLU A 1 97 ? 11.269 1.369 -12.388 1.00 94.81 97 GLU A O 1
ATOM 774 N N . ILE A 1 98 ? 11.296 0.057 -14.224 1.00 94.94 98 ILE A N 1
ATOM 775 C CA . ILE A 1 98 ? 12.579 -0.585 -13.957 1.00 94.94 98 ILE A CA 1
ATOM 776 C C . ILE A 1 98 ? 13.640 0.070 -14.821 1.00 94.94 98 ILE A C 1
ATOM 778 O O . ILE A 1 98 ? 13.462 0.257 -16.022 1.00 94.94 98 ILE A O 1
ATOM 782 N N . PHE A 1 99 ? 14.764 0.391 -14.203 1.00 95.56 99 PHE A N 1
ATOM 783 C CA . PHE A 1 99 ? 15.920 0.990 -14.843 1.00 95.56 99 PHE A CA 1
ATOM 784 C C . PHE A 1 99 ? 17.082 0.007 -14.775 1.00 95.56 99 PHE A C 1
ATOM 786 O O . PHE A 1 99 ? 17.275 -0.683 -13.769 1.00 95.56 99 PHE A O 1
ATOM 793 N N . GLY A 1 100 ? 17.868 -0.048 -15.850 1.00 93.06 100 GLY A N 1
ATOM 794 C CA . GLY A 1 100 ? 19.075 -0.866 -15.886 1.00 93.06 100 GLY A CA 1
ATOM 795 C C . GLY A 1 100 ? 20.124 -0.413 -14.857 1.00 93.06 100 GLY A C 1
ATOM 796 O O . GLY A 1 100 ? 19.972 0.637 -14.229 1.00 93.06 100 GLY A O 1
ATOM 797 N N . PRO A 1 101 ? 21.238 -1.154 -14.712 1.00 90.75 101 PRO A N 1
ATOM 798 C CA . PRO A 1 101 ? 22.238 -0.895 -13.672 1.00 90.75 101 PRO A CA 1
ATOM 799 C C . PRO A 1 101 ? 22.861 0.503 -13.662 1.00 90.75 101 PRO A C 1
ATOM 801 O O . PRO A 1 101 ? 23.290 0.994 -12.622 1.00 90.75 101 PRO A O 1
ATOM 804 N N . ASN A 1 102 ? 22.882 1.157 -14.823 1.00 90.38 102 ASN A N 1
ATOM 805 C CA . ASN A 1 102 ? 23.442 2.494 -15.000 1.00 90.38 102 ASN A CA 1
ATOM 806 C C . ASN A 1 102 ? 22.366 3.598 -14.983 1.00 90.38 102 ASN A C 1
ATOM 808 O O . ASN A 1 102 ? 22.664 4.748 -15.302 1.00 90.38 102 ASN A O 1
ATOM 812 N N . GLY A 1 103 ? 21.115 3.261 -14.648 1.00 85.06 103 GLY A N 1
ATOM 813 C CA . GLY A 1 103 ? 19.968 4.157 -14.770 1.00 85.06 103 GLY A CA 1
ATOM 814 C C . GLY A 1 103 ? 19.562 4.397 -16.229 1.00 85.06 103 GLY A C 1
ATOM 815 O O . GLY A 1 103 ? 19.679 3.507 -17.073 1.00 85.06 103 GLY A O 1
ATOM 816 N N . GLY A 1 104 ? 19.087 5.610 -16.528 1.00 90.50 104 GLY A N 1
ATOM 817 C CA . GLY A 1 104 ? 18.672 6.024 -17.872 1.00 90.50 104 GLY A CA 1
ATOM 818 C C . GLY A 1 104 ? 17.160 5.951 -18.079 1.00 90.50 104 GLY A C 1
ATOM 819 O O . GLY A 1 104 ? 16.394 6.324 -17.195 1.00 90.50 104 GLY A O 1
ATOM 820 N N . TYR A 1 105 ? 16.733 5.517 -19.264 1.00 91.38 105 TYR A N 1
ATOM 821 C CA . TYR A 1 105 ? 15.317 5.296 -19.557 1.00 91.38 105 TYR A CA 1
ATOM 822 C C . TYR A 1 105 ? 14.827 4.002 -18.907 1.00 91.38 105 TYR A C 1
ATOM 824 O O . TYR A 1 105 ? 15.605 3.061 -18.723 1.00 91.38 105 TYR A O 1
ATOM 832 N N . ALA A 1 106 ? 13.535 3.955 -18.578 1.00 92.38 106 ALA A N 1
ATOM 833 C CA . ALA A 1 106 ? 12.912 2.728 -18.111 1.00 92.38 106 ALA A CA 1
ATOM 834 C C . ALA A 1 106 ? 13.041 1.647 -19.196 1.00 92.38 106 ALA A C 1
ATOM 836 O O . ALA A 1 106 ? 12.722 1.882 -20.362 1.00 92.38 106 ALA A O 1
ATOM 837 N N . VAL A 1 107 ? 13.544 0.480 -18.804 1.00 93.31 107 VAL A N 1
ATOM 838 C CA . VAL A 1 107 ? 13.733 -0.681 -19.684 1.00 93.31 107 VAL A CA 1
ATOM 839 C C . VAL A 1 107 ? 12.556 -1.648 -19.603 1.00 93.31 107 VAL A C 1
ATOM 841 O O . VAL A 1 107 ? 12.333 -2.418 -20.531 1.00 93.31 107 VAL A O 1
ATOM 844 N N . GLU A 1 108 ? 11.789 -1.588 -18.515 1.00 92.19 108 GLU A N 1
ATOM 845 C CA . GLU A 1 108 ? 10.625 -2.434 -18.281 1.00 92.19 108 GLU A CA 1
ATOM 846 C C . GLU A 1 108 ? 9.615 -1.715 -17.379 1.00 92.19 108 GLU A C 1
ATOM 848 O O . GLU A 1 108 ? 9.977 -0.866 -16.559 1.00 92.19 108 GLU A O 1
ATOM 853 N N . GLN A 1 109 ? 8.338 -2.063 -17.529 1.00 92.94 109 GLN A N 1
ATOM 854 C CA . GLN A 1 109 ? 7.287 -1.675 -16.599 1.00 92.94 109 GLN A CA 1
ATOM 855 C C . GLN A 1 109 ? 6.639 -2.921 -16.005 1.00 92.94 109 GLN A C 1
ATOM 857 O O . GLN A 1 109 ? 6.123 -3.781 -16.722 1.00 92.94 109 GLN A O 1
ATOM 862 N N . LEU A 1 110 ? 6.634 -2.986 -14.678 1.00 92.25 110 LEU A N 1
ATOM 863 C CA . LEU A 1 110 ? 6.093 -4.094 -13.906 1.00 92.25 110 LEU A CA 1
ATOM 864 C C . LEU A 1 110 ? 4.894 -3.648 -13.082 1.00 92.25 110 LEU A C 1
ATOM 866 O O . LEU A 1 110 ? 4.823 -2.516 -12.606 1.00 92.25 110 LEU A O 1
ATOM 870 N N . MET A 1 111 ? 3.959 -4.565 -12.886 1.00 91.88 111 MET A N 1
ATOM 871 C CA . MET A 1 111 ? 2.906 -4.445 -11.898 1.00 91.88 111 MET A CA 1
ATOM 872 C C . MET A 1 111 ? 3.110 -5.504 -10.827 1.00 91.88 111 MET A C 1
ATOM 874 O O . MET A 1 111 ? 3.091 -6.700 -11.113 1.00 91.88 111 MET A O 1
ATOM 878 N N . THR A 1 112 ? 3.272 -5.067 -9.584 1.00 93.50 112 THR A N 1
ATOM 879 C CA . THR A 1 112 ? 3.484 -5.961 -8.447 1.00 93.50 112 THR A CA 1
ATOM 880 C C . THR A 1 112 ? 2.389 -5.759 -7.417 1.00 93.50 112 THR A C 1
ATOM 882 O O . THR A 1 112 ? 2.168 -4.643 -6.947 1.00 93.50 112 THR A O 1
ATOM 885 N N . THR A 1 113 ? 1.738 -6.848 -7.016 1.00 95.56 113 THR A N 1
ATOM 886 C CA . THR A 1 113 ? 0.835 -6.860 -5.865 1.00 95.56 113 THR A CA 1
ATOM 887 C C . THR A 1 113 ? 1.470 -7.632 -4.724 1.00 95.56 113 THR A C 1
ATOM 889 O O . THR A 1 113 ? 1.722 -8.829 -4.844 1.00 95.56 113 THR A O 1
ATOM 892 N N . THR A 1 114 ? 1.695 -6.955 -3.599 1.00 96.12 114 THR A N 1
ATOM 893 C CA . THR A 1 114 ? 2.180 -7.581 -2.365 1.00 96.12 114 THR A CA 1
ATOM 894 C C . THR A 1 114 ? 1.037 -7.744 -1.373 1.00 96.12 114 THR A C 1
ATOM 896 O O . THR A 1 114 ? 0.324 -6.788 -1.058 1.00 96.12 114 THR A O 1
ATOM 899 N N . ARG A 1 115 ? 0.880 -8.961 -0.855 1.00 96.56 115 ARG A N 1
ATOM 900 C CA . ARG A 1 115 ? -0.051 -9.298 0.221 1.00 96.56 115 ARG A CA 1
ATOM 901 C C . ARG A 1 115 ? 0.661 -9.224 1.564 1.00 96.56 115 ARG A C 1
ATOM 903 O O . ARG A 1 115 ? 1.713 -9.834 1.747 1.00 96.56 115 ARG A O 1
ATOM 910 N N . TYR A 1 116 ? 0.077 -8.508 2.515 1.00 97.50 116 TYR A N 1
ATOM 911 C CA . TYR A 1 116 ? 0.624 -8.282 3.846 1.00 97.50 116 TYR A CA 1
ATOM 912 C C . TYR A 1 116 ? -0.290 -8.842 4.931 1.00 97.50 116 TYR A C 1
ATOM 914 O O . TYR A 1 116 ? -1.481 -8.535 4.966 1.00 97.50 116 TYR A O 1
ATOM 922 N N . ALA A 1 117 ? 0.301 -9.559 5.886 1.00 96.88 117 ALA A N 1
ATOM 923 C CA . ALA A 1 117 ? -0.367 -9.931 7.122 1.00 96.88 117 ALA A CA 1
ATOM 924 C C . ALA A 1 117 ? -0.525 -8.711 8.035 1.00 96.88 117 ALA A C 1
ATOM 926 O O . ALA A 1 117 ? 0.455 -8.043 8.403 1.00 96.88 117 ALA A O 1
ATOM 927 N N . LEU A 1 118 ? -1.758 -8.463 8.466 1.00 95.44 118 LEU A N 1
ATOM 928 C CA . LEU A 1 118 ? -2.072 -7.475 9.491 1.00 95.44 118 LEU A CA 1
ATOM 929 C C . LEU A 1 118 ? -2.046 -8.105 10.898 1.00 95.44 118 LEU A C 1
ATOM 931 O O . LEU A 1 118 ? -2.281 -9.301 11.050 1.00 95.44 118 LEU A O 1
ATOM 935 N N . PRO A 1 119 ? -1.727 -7.324 11.949 1.00 94.06 119 PRO A N 1
ATOM 936 C CA . PRO A 1 119 ? -1.382 -5.901 11.936 1.00 94.06 119 PRO A CA 1
ATOM 937 C C . PRO A 1 119 ? 0.126 -5.642 11.794 1.00 94.06 119 PRO A C 1
ATOM 939 O O . PRO A 1 119 ? 0.586 -4.532 12.047 1.00 94.06 119 PRO A O 1
ATOM 942 N N . LEU A 1 120 ? 0.931 -6.657 11.469 1.00 94.81 120 LEU A N 1
ATOM 943 C CA . LEU A 1 120 ? 2.391 -6.523 11.447 1.00 94.81 120 LEU A CA 1
ATOM 944 C C . LEU A 1 120 ? 2.924 -5.848 10.177 1.00 94.81 120 LEU A C 1
ATOM 946 O O . LEU A 1 120 ? 4.081 -5.437 10.184 1.00 94.81 120 LEU A O 1
ATOM 950 N N . LEU A 1 121 ? 2.104 -5.717 9.126 1.00 96.06 121 LEU A N 1
ATOM 951 C CA . LEU A 1 121 ? 2.552 -5.369 7.770 1.00 96.06 121 LEU A CA 1
ATOM 952 C C . LEU A 1 121 ? 3.705 -6.278 7.310 1.00 96.06 121 LEU A C 1
ATOM 954 O O . LEU A 1 121 ? 4.662 -5.830 6.682 1.00 96.06 121 LEU A O 1
ATOM 958 N N . LYS A 1 122 ? 3.622 -7.573 7.639 1.00 96.44 122 LYS A N 1
ATOM 959 C CA . LYS A 1 122 ? 4.610 -8.566 7.206 1.00 96.44 122 LYS A CA 1
ATOM 960 C C . LYS A 1 122 ? 4.246 -9.039 5.794 1.00 96.44 122 LYS A C 1
ATOM 962 O O . LYS A 1 122 ? 3.126 -9.525 5.637 1.00 96.44 122 LYS A O 1
ATOM 967 N N . PRO A 1 123 ? 5.135 -8.929 4.790 1.00 96.00 123 PRO A N 1
ATOM 968 C CA . PRO A 1 123 ? 4.850 -9.451 3.459 1.00 96.00 123 PRO A CA 1
ATOM 969 C C . PRO A 1 123 ? 4.692 -10.973 3.528 1.00 96.00 123 PRO A C 1
ATOM 971 O O . PRO A 1 123 ? 5.476 -11.662 4.185 1.00 96.00 123 PRO A O 1
ATOM 974 N N . LEU A 1 124 ? 3.646 -11.475 2.884 1.00 94.69 124 LEU A N 1
ATOM 975 C CA . LEU A 1 124 ? 3.334 -12.896 2.766 1.00 94.69 124 LEU A CA 1
ATOM 976 C C . LEU A 1 124 ? 3.679 -13.419 1.375 1.00 94.69 124 LEU A C 1
ATOM 978 O O . LEU A 1 124 ? 4.218 -14.511 1.245 1.00 94.69 124 LEU A O 1
ATOM 982 N N . GLU A 1 125 ? 3.350 -12.638 0.351 1.00 93.06 125 GLU A N 1
ATOM 983 C CA . GLU A 1 125 ? 3.444 -13.032 -1.049 1.00 93.06 125 GLU A CA 1
ATOM 984 C C . GLU A 1 125 ? 3.533 -11.779 -1.918 1.00 93.06 125 GLU A C 1
ATOM 986 O O . GLU A 1 125 ? 2.898 -10.770 -1.604 1.00 93.06 125 GLU A O 1
ATOM 991 N N . SER A 1 126 ? 4.294 -11.854 -3.007 1.00 92.75 126 SER A N 1
ATOM 992 C CA . SER A 1 126 ? 4.325 -10.830 -4.049 1.00 92.75 126 SER A CA 1
ATOM 993 C C . SER A 1 126 ? 4.118 -11.494 -5.400 1.00 92.75 126 SER A C 1
ATOM 995 O O . SER A 1 126 ? 4.834 -12.433 -5.742 1.00 92.75 126 SER A O 1
ATOM 997 N N . VAL A 1 127 ? 3.157 -10.987 -6.162 1.00 91.81 127 VAL A N 1
ATOM 998 C CA . VAL A 1 127 ? 2.896 -11.404 -7.540 1.00 91.81 127 VAL A CA 1
ATOM 999 C C . VAL A 1 127 ? 3.305 -10.261 -8.453 1.00 91.81 127 VAL A C 1
ATOM 1001 O O . VAL A 1 127 ? 2.798 -9.154 -8.296 1.00 91.81 127 VAL A O 1
ATOM 1004 N N . THR A 1 128 ? 4.210 -10.528 -9.391 1.00 90.81 128 THR A N 1
ATOM 1005 C CA . THR A 1 128 ? 4.705 -9.545 -10.362 1.00 90.81 128 THR A CA 1
ATOM 1006 C C . THR A 1 128 ? 4.331 -9.988 -11.765 1.00 90.81 128 THR A C 1
ATOM 1008 O O . THR A 1 128 ? 4.593 -11.130 -12.135 1.00 90.81 128 THR A O 1
ATOM 1011 N N . LEU A 1 129 ? 3.734 -9.084 -12.536 1.00 88.56 129 LEU A N 1
ATOM 1012 C CA . LEU A 1 129 ? 3.366 -9.279 -13.934 1.00 88.56 129 LEU A CA 1
ATOM 1013 C C . LEU A 1 129 ? 3.898 -8.106 -14.771 1.00 88.56 129 LEU A C 1
ATOM 1015 O O . LEU A 1 129 ? 4.012 -6.998 -14.243 1.00 88.56 129 LEU A O 1
ATOM 1019 N N . PRO A 1 130 ? 4.178 -8.297 -16.070 1.00 87.62 130 PRO A N 1
ATOM 1020 C CA . PRO A 1 130 ? 4.361 -7.178 -16.989 1.00 87.62 130 PRO A CA 1
ATOM 1021 C C . PRO A 1 130 ? 3.119 -6.281 -16.986 1.00 87.62 130 PRO A C 1
ATOM 1023 O O . PRO A 1 130 ? 1.994 -6.784 -16.915 1.00 87.62 130 PRO A O 1
ATOM 1026 N N . VAL A 1 131 ? 3.298 -4.962 -17.078 1.00 84.25 131 VAL A N 1
ATOM 1027 C CA . VAL A 1 131 ? 2.152 -4.046 -17.188 1.00 84.25 131 VAL A CA 1
ATOM 1028 C C . VAL A 1 131 ? 1.400 -4.333 -18.490 1.00 84.25 131 VAL A C 1
ATOM 1030 O O . VAL A 1 131 ? 1.957 -4.225 -19.580 1.00 84.25 131 VAL A O 1
ATOM 1033 N N . GLN A 1 132 ? 0.118 -4.674 -18.372 1.00 79.62 132 GLN A N 1
ATOM 1034 C CA . GLN A 1 132 ? -0.815 -4.800 -19.490 1.00 79.62 132 GLN A CA 1
ATOM 1035 C C . GLN A 1 132 ? -2.033 -3.918 -19.221 1.00 79.62 132 GLN A C 1
ATOM 1037 O O . GLN A 1 132 ? -2.495 -3.804 -18.083 1.00 79.62 132 GLN A O 1
ATOM 1042 N N . GLU A 1 133 ? -2.553 -3.273 -20.263 1.00 71.19 133 GLU A N 1
ATOM 1043 C CA . GLU A 1 133 ? -3.696 -2.373 -20.128 1.00 71.19 133 GLU A CA 1
ATOM 1044 C C . GLU A 1 133 ? -4.922 -3.130 -19.586 1.00 71.19 133 GLU A C 1
ATOM 1046 O O . GLU A 1 133 ? -5.325 -4.165 -20.114 1.00 71.19 133 GLU A O 1
ATOM 1051 N N . GLY A 1 134 ? -5.491 -2.631 -18.486 1.00 68.75 134 GLY A N 1
ATOM 1052 C CA . GLY A 1 134 ? -6.669 -3.218 -17.840 1.00 68.75 134 GLY A CA 1
ATOM 1053 C C . GLY A 1 134 ? -6.416 -4.459 -16.973 1.00 68.75 134 GLY A C 1
ATOM 1054 O O . GLY A 1 134 ? -7.376 -4.973 -16.398 1.00 68.75 134 GLY A O 1
ATOM 1055 N N . GLN A 1 135 ? -5.173 -4.934 -16.831 1.00 73.25 135 GLN A N 1
ATOM 1056 C CA . GLN A 1 135 ? -4.848 -6.060 -15.950 1.00 73.25 135 GLN A CA 1
ATOM 1057 C C . GLN A 1 135 ? -4.191 -5.592 -14.651 1.00 73.25 135 GLN A C 1
ATOM 1059 O O . GLN A 1 135 ? -3.285 -4.763 -14.666 1.00 73.25 135 GLN A O 1
ATOM 1064 N N . GLU A 1 136 ? -4.638 -6.156 -13.523 1.00 72.38 136 GLU A N 1
ATOM 1065 C CA . GLU A 1 136 ? -3.998 -5.978 -12.219 1.00 72.38 136 GLU A CA 1
ATOM 1066 C C . GLU A 1 136 ? -3.373 -7.296 -11.754 1.00 72.38 136 GLU A C 1
ATOM 1068 O O . GLU A 1 136 ? -4.007 -8.350 -11.845 1.00 72.38 136 GLU A O 1
ATOM 1073 N N . ALA A 1 137 ? -2.154 -7.248 -11.205 1.00 79.06 137 ALA A N 1
ATOM 1074 C CA . ALA A 1 137 ? -1.579 -8.418 -10.548 1.00 79.06 137 ALA A CA 1
ATOM 1075 C C . ALA A 1 137 ? -2.486 -8.849 -9.378 1.00 79.06 137 ALA A C 1
ATOM 1077 O O . ALA A 1 137 ? -2.830 -8.017 -8.526 1.00 79.06 137 ALA A O 1
ATOM 1078 N N . PRO A 1 138 ? -2.907 -10.123 -9.304 1.00 85.38 138 PRO A N 1
ATOM 1079 C CA . PRO A 1 138 ? -3.824 -10.557 -8.267 1.00 85.38 138 PRO A CA 1
ATOM 1080 C C . PRO A 1 138 ? -3.125 -10.566 -6.902 1.00 85.38 138 PRO A C 1
ATOM 1082 O O . PRO A 1 138 ? -1.920 -10.763 -6.794 1.00 85.38 138 PRO A O 1
ATOM 1085 N N . CYS A 1 139 ? -3.895 -10.404 -5.823 1.00 86.50 139 CYS A N 1
ATOM 1086 C CA . CYS A 1 139 ? -3.348 -10.468 -4.457 1.00 86.50 139 CYS A CA 1
ATOM 1087 C C . CYS A 1 139 ? -2.852 -11.866 -4.046 1.00 86.50 139 CYS A C 1
ATOM 1089 O O . CYS A 1 139 ? -2.128 -12.025 -3.067 1.00 86.50 139 CYS A O 1
ATOM 1091 N N . HIS A 1 140 ? -3.281 -12.881 -4.786 1.00 83.31 140 HIS A N 1
ATOM 1092 C CA . HIS A 1 140 ? -2.804 -14.249 -4.693 1.00 83.31 140 HIS A CA 1
ATOM 1093 C C . HIS A 1 140 ? -2.959 -14.868 -6.076 1.00 83.31 140 HIS A C 1
ATOM 1095 O O . HIS A 1 140 ? -4.001 -14.652 -6.706 1.00 83.31 140 HIS A O 1
ATOM 1101 N N . MET A 1 141 ? -1.969 -15.628 -6.540 1.00 74.44 141 MET A N 1
ATOM 1102 C CA . MET A 1 141 ? -2.120 -16.363 -7.795 1.00 74.44 141 MET A CA 1
ATOM 1103 C C . MET A 1 141 ? -3.277 -17.364 -7.666 1.00 74.44 141 MET A C 1
ATOM 1105 O O . MET A 1 141 ? -3.286 -18.155 -6.721 1.00 74.44 141 MET A O 1
ATOM 1109 N N . PRO A 1 142 ? -4.277 -17.348 -8.565 1.00 68.44 142 PRO A N 1
ATOM 1110 C CA . PRO A 1 142 ? -5.284 -18.398 -8.574 1.00 68.44 142 PRO A CA 1
ATOM 1111 C C . PRO A 1 142 ? -4.579 -19.739 -8.795 1.00 68.44 142 PRO A C 1
ATOM 1113 O O . PRO A 1 142 ? -3.688 -19.843 -9.639 1.00 68.44 142 PRO A O 1
ATOM 1116 N N . ARG A 1 143 ? -4.949 -20.765 -8.020 1.00 67.75 143 ARG A N 1
ATOM 1117 C CA . ARG A 1 143 ? -4.475 -22.124 -8.292 1.00 67.75 143 ARG A CA 1
ATOM 1118 C C . ARG A 1 143 ? -4.953 -22.498 -9.689 1.00 67.75 143 ARG A C 1
ATOM 1120 O O . ARG A 1 143 ? -6.156 -22.517 -9.929 1.00 67.75 143 ARG A O 1
ATOM 1127 N N . THR A 1 144 ? -4.025 -22.770 -10.596 1.00 59.62 144 THR A N 1
ATOM 1128 C CA . THR A 1 144 ? -4.353 -23.388 -11.877 1.00 59.62 144 THR A CA 1
ATOM 1129 C C . THR A 1 144 ? -4.839 -24.800 -11.563 1.00 59.62 144 THR A C 1
ATOM 1131 O O . THR A 1 144 ? -4.051 -25.628 -11.106 1.00 59.62 144 THR A O 1
ATOM 1134 N N . GLU A 1 145 ? -6.136 -25.062 -11.711 1.00 46.72 145 GLU A N 1
ATOM 1135 C CA . GLU A 1 145 ? -6.619 -26.441 -11.758 1.00 46.72 145 GLU A CA 1
ATOM 1136 C C . GLU A 1 145 ? -6.102 -27.050 -13.070 1.00 46.72 145 GLU A C 1
ATOM 1138 O O . GLU A 1 145 ? -6.305 -26.472 -14.140 1.00 46.72 145 GLU A O 1
ATOM 1143 N N . LEU A 1 146 ? -5.324 -28.130 -12.952 1.00 46.22 146 LEU A N 1
ATOM 1144 C CA . LEU A 1 146 ? -4.829 -28.945 -14.066 1.00 46.22 146 LEU A CA 1
ATOM 1145 C C . LEU A 1 146 ? -5.899 -29.950 -14.494 1.00 46.22 146 LEU A C 1
ATOM 1147 O O . LEU A 1 146 ? -6.539 -30.525 -13.583 1.00 46.22 146 LEU A O 1
#